Protein AF-A0A937MJ52-F1 (afdb_monomer)

Structure (mmCIF, N/CA/C/O backbone):
data_AF-A0A937MJ52-F1
#
_entry.id   AF-A0A937MJ52-F1
#
loop_
_atom_site.group_PDB
_atom_site.id
_atom_site.type_symbol
_atom_site.label_atom_id
_atom_site.label_alt_id
_atom_site.label_comp_id
_atom_site.label_asym_id
_atom_site.label_entity_id
_atom_site.label_seq_id
_atom_site.pdbx_PDB_ins_code
_atom_site.Cartn_x
_atom_site.Cartn_y
_atom_site.Cartn_z
_atom_site.occupancy
_at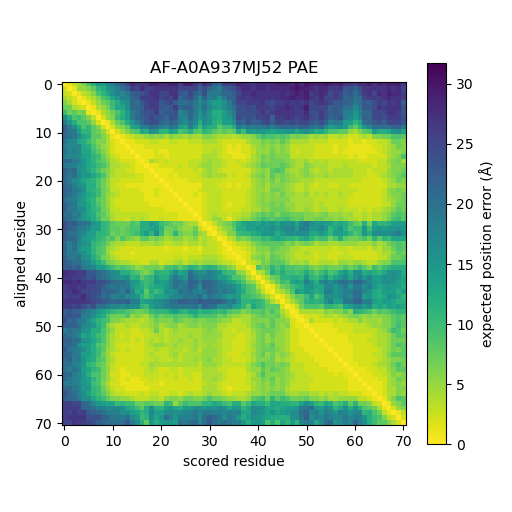om_site.B_iso_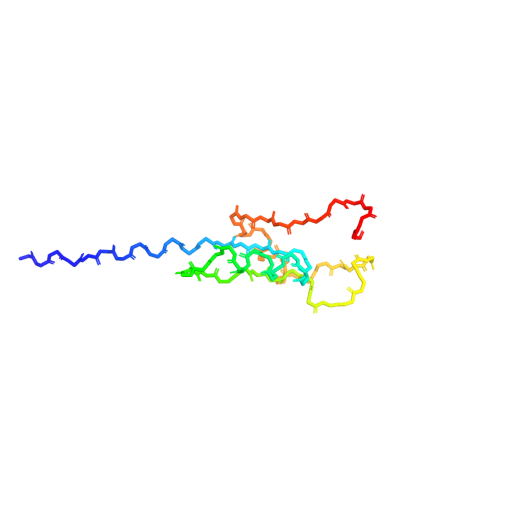or_equiv
_atom_site.auth_seq_id
_atom_site.auth_comp_id
_atom_site.auth_asym_id
_atom_site.auth_atom_id
_atom_site.pdbx_PDB_model_num
ATOM 1 N N . MET A 1 1 ? -14.702 -14.584 38.690 1.00 59.50 1 MET A N 1
ATOM 2 C CA . MET A 1 1 ? -14.262 -14.814 37.299 1.00 59.50 1 MET A CA 1
ATOM 3 C C . MET A 1 1 ? -14.217 -13.451 36.624 1.00 59.50 1 MET A C 1
ATOM 5 O O . MET A 1 1 ? -15.258 -12.947 36.232 1.00 59.50 1 MET A O 1
ATOM 9 N N . SER A 1 2 ? -13.058 -12.786 36.641 1.00 59.50 2 SER A N 1
ATOM 10 C CA . SER A 1 2 ? -12.903 -11.462 36.024 1.00 59.50 2 SER A CA 1
ATOM 11 C C . SER A 1 2 ? -12.781 -11.635 34.518 1.00 59.50 2 SER A C 1
ATOM 13 O O . SER A 1 2 ? -11.818 -12.229 34.041 1.00 59.50 2 SER A O 1
ATOM 15 N N . VAL A 1 3 ? -13.771 -11.149 33.778 1.00 59.25 3 VAL A N 1
ATOM 16 C CA . VAL A 1 3 ? -13.699 -11.046 32.322 1.00 59.25 3 VAL A CA 1
ATOM 17 C C . VAL A 1 3 ? -12.811 -9.853 31.983 1.00 59.25 3 VAL A C 1
ATOM 19 O O . VAL A 1 3 ? -13.172 -8.708 32.239 1.00 59.25 3 VAL A O 1
ATOM 22 N N . GLN A 1 4 ? -11.607 -10.120 31.479 1.00 56.62 4 GLN A N 1
ATOM 23 C CA . GLN A 1 4 ? -10.765 -9.062 30.931 1.00 56.62 4 GLN A CA 1
ATOM 24 C C . GLN A 1 4 ? -11.264 -8.721 29.523 1.00 56.62 4 GLN A C 1
ATOM 26 O O . GLN A 1 4 ? -11.526 -9.644 28.746 1.00 56.62 4 GLN A O 1
ATOM 31 N N . PRO A 1 5 ? -11.411 -7.432 29.178 1.00 59.69 5 PRO A N 1
ATOM 32 C CA . PRO A 1 5 ? -11.744 -7.044 27.820 1.00 59.69 5 PRO A CA 1
ATOM 33 C C . PRO A 1 5 ? -10.586 -7.443 26.901 1.00 59.69 5 PRO A C 1
ATOM 35 O O . PRO A 1 5 ? -9.442 -7.037 27.107 1.00 59.69 5 PRO A O 1
ATOM 38 N N . VAL A 1 6 ? -10.878 -8.254 25.886 1.00 60.50 6 VAL A N 1
ATOM 39 C CA . VAL A 1 6 ? -9.959 -8.455 24.765 1.00 60.50 6 VAL A CA 1
ATOM 40 C C . VAL A 1 6 ? -10.008 -7.169 23.951 1.00 60.50 6 VAL A C 1
ATOM 42 O O . VAL A 1 6 ? -11.011 -6.885 23.299 1.00 60.50 6 VAL A O 1
ATOM 45 N N . MET A 1 7 ? -8.954 -6.358 24.023 1.00 53.75 7 MET A N 1
ATOM 46 C CA . MET A 1 7 ? -8.783 -5.266 23.072 1.00 53.75 7 MET A CA 1
ATOM 47 C C . MET A 1 7 ? -8.464 -5.894 21.715 1.00 53.75 7 MET A C 1
ATOM 49 O O . MET A 1 7 ? -7.357 -6.384 21.501 1.00 53.75 7 MET A O 1
ATOM 53 N N . ALA A 1 8 ? -9.440 -5.923 20.811 1.00 50.75 8 ALA A N 1
ATOM 54 C CA . ALA A 1 8 ? -9.172 -6.169 19.404 1.00 50.75 8 ALA A CA 1
ATOM 55 C C . ALA A 1 8 ? -8.467 -4.925 18.848 1.00 50.75 8 ALA A C 1
ATOM 57 O O . ALA A 1 8 ? -9.102 -3.928 18.514 1.00 50.75 8 ALA A O 1
ATOM 58 N N . GLN A 1 9 ? -7.137 -4.951 18.815 1.00 57.06 9 GLN A N 1
ATOM 59 C CA . GLN A 1 9 ? -6.393 -4.122 17.876 1.00 57.06 9 GLN A CA 1
ATOM 60 C C . GLN A 1 9 ? -6.455 -4.861 16.543 1.00 57.06 9 GLN A C 1
ATOM 62 O O . GLN A 1 9 ? -5.680 -5.786 16.312 1.00 57.06 9 GLN A O 1
ATOM 67 N N . ASP A 1 10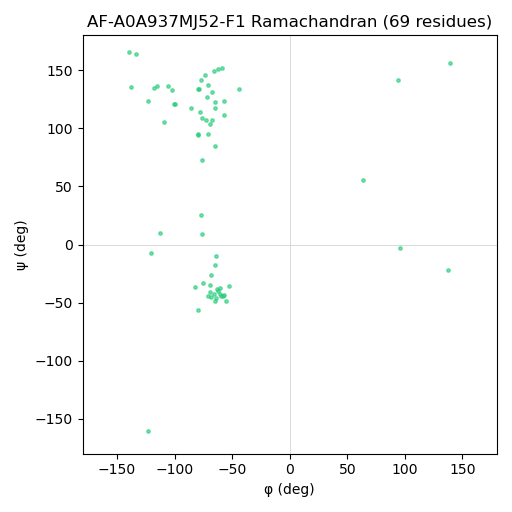 ? -7.434 -4.511 15.708 1.00 59.50 10 ASP A N 1
ATOM 68 C CA . ASP A 1 10 ? -7.461 -4.919 14.302 1.00 59.50 10 ASP A CA 1
ATOM 69 C C . ASP A 1 10 ? -6.268 -4.250 13.605 1.00 59.50 10 ASP A C 1
ATOM 71 O O . ASP A 1 10 ? -6.338 -3.136 13.081 1.00 59.50 10 ASP A O 1
ATOM 75 N N . ASP A 1 11 ? -5.114 -4.903 13.713 1.00 73.69 11 ASP A N 1
ATOM 76 C CA . ASP A 1 11 ? -3.845 -4.474 13.145 1.00 73.69 11 ASP A CA 1
ATOM 77 C C . ASP A 1 11 ? -3.870 -4.758 11.636 1.00 73.69 11 ASP A C 1
ATOM 79 O O . ASP A 1 11 ? -3.290 -5.727 11.155 1.00 73.69 11 ASP A O 1
ATOM 83 N N . ILE A 1 12 ? -4.639 -3.961 10.885 1.00 83.50 12 ILE A N 1
ATOM 84 C CA . ILE A 1 12 ? -4.762 -4.121 9.430 1.00 83.50 12 ILE A CA 1
ATOM 85 C C . ILE A 1 12 ? -3.395 -3.841 8.793 1.00 83.50 12 ILE A C 1
ATOM 87 O O . ILE A 1 12 ? -2.873 -2.722 8.853 1.00 83.50 12 ILE A O 1
ATOM 91 N N . SER A 1 13 ? -2.827 -4.854 8.138 1.00 88.75 13 SER A N 1
ATOM 92 C CA . SER A 1 13 ? -1.543 -4.788 7.447 1.00 88.75 13 SER A CA 1
ATOM 93 C C . SER A 1 13 ? -1.724 -4.125 6.083 1.00 88.75 13 SER A C 1
ATOM 95 O O . SER A 1 13 ? -2.084 -4.757 5.088 1.00 88.75 13 SER A O 1
ATOM 97 N N . VAL A 1 14 ? -1.477 -2.818 6.022 1.00 90.81 14 VAL A N 1
ATOM 98 C CA . VAL A 1 14 ? -1.631 -2.025 4.794 1.00 90.81 14 VAL A CA 1
ATOM 99 C C . VAL A 1 14 ? -0.275 -1.755 4.160 1.00 90.81 14 VAL A C 1
ATOM 101 O O . VAL A 1 14 ? 0.635 -1.311 4.849 1.00 90.81 14 VAL A O 1
ATOM 104 N N . VAL A 1 15 ? -0.123 -1.946 2.848 1.00 90.94 15 VAL A N 1
ATOM 105 C CA . VAL A 1 15 ? 1.094 -1.603 2.090 1.00 90.94 15 VAL A CA 1
ATOM 106 C C . VAL A 1 15 ? 0.799 -0.504 1.068 1.00 90.94 15 VAL A C 1
ATOM 108 O O . VAL A 1 15 ? -0.196 -0.570 0.359 1.00 90.94 15 VAL A O 1
ATOM 111 N N . ALA A 1 16 ? 1.681 0.489 0.951 1.00 91.06 16 ALA A N 1
ATOM 112 C CA . ALA A 1 16 ? 1.631 1.530 -0.078 1.00 91.06 16 ALA A CA 1
ATOM 113 C C . ALA A 1 16 ? 2.878 1.465 -0.972 1.00 91.06 16 ALA A C 1
ATOM 115 O O . ALA A 1 16 ? 3.995 1.342 -0.464 1.00 91.06 16 ALA A O 1
ATOM 116 N N . SER A 1 17 ? 2.716 1.558 -2.293 1.00 86.75 17 SER A N 1
ATOM 117 C CA . SER A 1 17 ? 3.811 1.406 -3.264 1.00 86.75 17 SER A CA 1
ATOM 118 C C . SER A 1 17 ? 4.884 2.500 -3.149 1.00 86.75 17 SER A C 1
ATOM 120 O O . SER A 1 17 ? 6.078 2.192 -3.094 1.00 86.75 17 SER A O 1
ATOM 122 N N . ILE A 1 18 ? 4.464 3.766 -3.036 1.00 85.56 18 ILE A N 1
ATOM 123 C CA . ILE A 1 18 ? 5.319 4.964 -3.066 1.00 85.56 18 ILE A CA 1
ATOM 124 C C . ILE A 1 18 ? 4.992 5.964 -1.944 1.00 85.56 18 ILE A C 1
ATOM 126 O O . ILE A 1 18 ? 3.927 5.924 -1.326 1.00 85.56 18 ILE A O 1
ATOM 130 N N . ARG A 1 19 ? 5.913 6.905 -1.680 1.00 86.25 19 ARG A N 1
ATOM 131 C CA . ARG A 1 19 ? 5.789 7.884 -0.578 1.00 86.25 19 ARG A CA 1
ATOM 132 C C 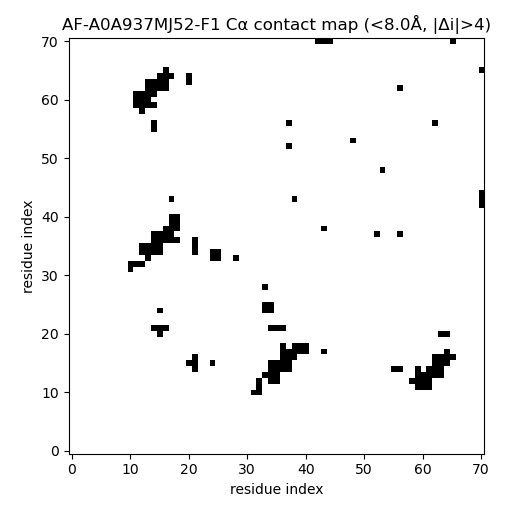. ARG A 1 19 ? 4.526 8.756 -0.639 1.00 86.25 19 ARG A C 1
ATOM 134 O O . ARG A 1 19 ? 3.906 8.897 0.411 1.00 86.25 19 ARG A O 1
ATOM 141 N N . PRO A 1 20 ? 4.116 9.321 -1.796 1.00 87.06 20 PRO A N 1
ATOM 142 C CA . PRO A 1 20 ? 2.883 10.109 -1.857 1.00 87.06 20 PRO A CA 1
ATOM 143 C C . PRO A 1 20 ? 1.660 9.316 -1.385 1.00 87.06 20 PRO A C 1
ATOM 145 O O . PRO A 1 20 ? 0.873 9.809 -0.583 1.00 87.06 20 PRO A O 1
ATOM 148 N N . LEU A 1 21 ? 1.553 8.055 -1.812 1.00 88.31 21 LEU A N 1
ATOM 149 C CA . LEU A 1 21 ? 0.446 7.175 -1.450 1.00 88.31 21 LEU A CA 1
ATOM 150 C C . LEU A 1 21 ? 0.491 6.775 0.026 1.00 88.31 21 LEU A C 1
ATOM 152 O O . LEU A 1 21 ? -0.529 6.810 0.703 1.00 88.31 21 LEU A O 1
ATOM 156 N N . HIS A 1 22 ? 1.683 6.486 0.550 1.00 89.06 22 HIS A N 1
ATOM 157 C CA . HIS A 1 22 ? 1.877 6.232 1.975 1.00 89.06 22 HIS A CA 1
ATOM 158 C C . HIS A 1 22 ? 1.368 7.392 2.839 1.00 89.06 22 HIS A C 1
ATOM 160 O O . HIS A 1 22 ? 0.635 7.154 3.792 1.00 89.06 22 HIS A O 1
ATOM 166 N N . SER A 1 23 ? 1.731 8.639 2.519 1.00 88.56 23 SER A N 1
ATOM 167 C CA . SER A 1 23 ? 1.291 9.806 3.296 1.00 88.56 23 SER A CA 1
ATOM 168 C C . SER A 1 23 ? -0.228 9.988 3.270 1.00 88.56 23 SER A C 1
ATOM 170 O O . SER A 1 23 ? -0.813 10.300 4.303 1.00 88.56 23 SER A O 1
ATOM 172 N N . LEU A 1 24 ? -0.871 9.758 2.120 1.00 89.88 24 LEU A N 1
ATOM 173 C CA . LEU A 1 24 ? -2.331 9.831 1.990 1.00 89.88 24 LEU A CA 1
ATOM 174 C C . LEU A 1 24 ? -3.026 8.755 2.828 1.00 89.88 24 LEU A C 1
ATOM 176 O O . LEU A 1 24 ? -3.936 9.055 3.594 1.00 89.88 24 LEU A O 1
ATOM 180 N N . VAL A 1 25 ? -2.566 7.509 2.721 1.00 89.44 25 VAL A N 1
ATOM 181 C CA . VAL A 1 25 ? -3.141 6.380 3.460 1.00 89.44 25 VAL A CA 1
ATOM 182 C C . VAL A 1 25 ? -2.920 6.552 4.965 1.00 89.44 25 VAL A C 1
ATOM 184 O O . VAL A 1 25 ? -3.851 6.376 5.743 1.00 89.44 25 VAL A O 1
ATOM 187 N N . ALA A 1 26 ? -1.729 6.990 5.384 1.00 89.44 26 ALA A N 1
ATOM 188 C CA . ALA A 1 26 ? -1.435 7.286 6.785 1.00 89.44 26 ALA A CA 1
ATOM 189 C C . ALA A 1 26 ? -2.335 8.398 7.348 1.00 89.44 26 ALA A C 1
ATOM 191 O O . ALA A 1 26 ? -2.767 8.315 8.494 1.00 89.44 26 ALA A O 1
ATOM 192 N N . ALA A 1 27 ? -2.651 9.418 6.542 1.00 89.19 27 ALA A N 1
ATOM 193 C CA . ALA A 1 27 ? -3.560 10.489 6.941 1.00 89.19 27 ALA A CA 1
ATOM 194 C C . ALA A 1 27 ? -5.014 10.017 7.102 1.00 89.19 27 ALA A C 1
ATOM 196 O O . ALA A 1 27 ? -5.750 10.628 7.867 1.00 89.19 27 ALA A O 1
ATOM 197 N N . VAL A 1 28 ? -5.431 8.949 6.415 1.00 87.69 28 VAL A N 1
ATOM 198 C CA . VAL A 1 28 ? -6.767 8.345 6.576 1.00 87.69 28 VAL A CA 1
ATOM 199 C C . VAL A 1 28 ? -6.809 7.393 7.772 1.00 87.69 28 VAL A C 1
ATOM 201 O O . VAL A 1 28 ? -7.801 7.356 8.492 1.00 87.69 28 VAL A O 1
ATOM 204 N N . MET A 1 29 ? -5.725 6.660 8.031 1.00 85.12 29 MET A N 1
ATOM 205 C CA . MET A 1 29 ? -5.625 5.681 9.123 1.00 85.12 29 MET A CA 1
ATOM 206 C C . MET A 1 29 ? -5.412 6.310 10.520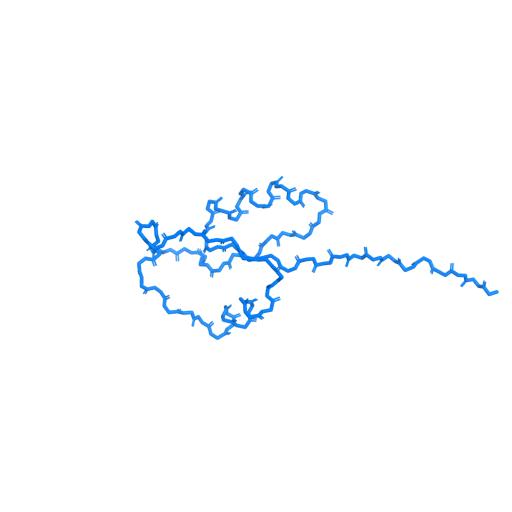 1.00 85.12 29 MET A C 1
ATOM 208 O O . MET A 1 29 ? -4.848 5.661 11.403 1.00 85.12 29 MET A O 1
ATOM 212 N N . GLN A 1 30 ? -5.832 7.561 10.764 1.00 69.12 30 GLN A N 1
ATOM 213 C CA . GLN A 1 30 ? -5.613 8.212 12.066 1.00 69.12 30 GLN A CA 1
ATOM 214 C C . GLN A 1 30 ? -6.220 7.396 13.218 1.00 69.12 30 GLN A C 1
ATOM 216 O O . GLN A 1 30 ? -7.414 7.110 13.225 1.00 69.12 30 GLN A O 1
ATOM 221 N N . GLY A 1 31 ? -5.385 7.046 14.203 1.00 63.72 31 GLY A N 1
ATOM 222 C CA . GLY A 1 31 ? -5.772 6.238 15.366 1.00 63.72 31 GLY A CA 1
ATOM 223 C C . GLY A 1 31 ? -5.481 4.735 15.247 1.00 63.72 31 GLY A C 1
ATOM 224 O O . GLY A 1 31 ? -5.686 4.022 16.226 1.00 63.72 31 GLY A O 1
ATOM 225 N N . GLY A 1 32 ? -4.975 4.262 14.100 1.00 71.31 32 GLY A N 1
ATOM 226 C CA . GLY A 1 32 ? -4.529 2.879 13.874 1.00 71.31 32 GLY A CA 1
ATOM 227 C C . GLY A 1 32 ? -3.065 2.777 13.425 1.00 71.31 32 GLY A C 1
ATOM 228 O O . GLY A 1 32 ? -2.267 3.698 13.620 1.00 71.31 32 GLY A O 1
ATOM 229 N N . ASN A 1 33 ? -2.696 1.648 12.814 1.00 73.12 33 ASN A N 1
ATOM 230 C CA . ASN A 1 33 ? -1.332 1.429 12.325 1.00 73.12 33 ASN A CA 1
ATOM 231 C C . ASN A 1 33 ? -1.022 2.231 11.064 1.00 73.12 33 ASN A C 1
ATOM 233 O O . ASN A 1 33 ? -1.873 2.440 10.206 1.00 73.12 33 ASN A O 1
ATOM 237 N N . SER A 1 34 ? 0.232 2.667 10.934 1.00 83.50 34 SER A N 1
ATOM 238 C CA . SER A 1 34 ? 0.696 3.339 9.719 1.00 83.50 34 SER A CA 1
ATOM 239 C C . SER A 1 34 ? 0.944 2.331 8.593 1.00 83.50 34 SER A C 1
ATOM 241 O O . SER A 1 34 ? 1.504 1.260 8.849 1.00 83.50 34 SER A O 1
ATOM 243 N N . PRO A 1 35 ? 0.613 2.675 7.337 1.00 88.88 35 PRO A N 1
ATOM 244 C CA . PRO A 1 35 ? 0.870 1.806 6.205 1.00 88.88 35 PRO A CA 1
ATOM 245 C C . PRO A 1 35 ? 2.366 1.552 6.018 1.00 88.88 35 PRO A C 1
ATOM 247 O O . PRO A 1 35 ? 3.247 2.358 6.302 1.00 88.88 35 PRO A O 1
ATOM 250 N N . HIS A 1 36 ? 2.666 0.396 5.467 1.00 89.44 36 HIS A N 1
ATOM 251 C CA . HIS A 1 36 ? 3.988 -0.060 5.125 1.00 89.44 36 HIS A CA 1
ATOM 252 C C . HIS A 1 36 ? 4.402 0.433 3.740 1.00 89.44 36 HIS A C 1
ATOM 254 O O . HIS A 1 36 ? 3.839 0.030 2.730 1.00 89.44 36 HIS A O 1
ATOM 260 N N . LEU A 1 37 ? 5.455 1.244 3.660 1.00 86.62 37 LEU A N 1
ATOM 261 C CA . LEU A 1 37 ? 6.005 1.648 2.367 1.00 86.62 37 LEU A CA 1
ATOM 262 C C . LEU A 1 37 ? 6.736 0.472 1.688 1.00 86.62 37 LEU A C 1
ATOM 264 O O . LEU A 1 37 ? 7.612 -0.166 2.294 1.00 86.62 37 LEU A O 1
ATOM 268 N N . LEU A 1 38 ? 6.370 0.182 0.436 1.00 83.00 38 LEU A N 1
ATOM 269 C CA . LEU A 1 38 ? 6.980 -0.852 -0.396 1.00 83.00 38 LEU A CA 1
ATOM 270 C C . LEU A 1 38 ? 8.293 -0.343 -0.988 1.00 83.00 38 LEU A C 1
ATOM 272 O O . LEU A 1 38 ? 9.333 -0.939 -0.720 1.00 83.00 38 LEU A O 1
ATOM 276 N N . VAL A 1 39 ? 8.289 0.783 -1.710 1.00 78.38 39 VAL A N 1
ATOM 277 C CA . VAL A 1 39 ? 9.496 1.387 -2.292 1.00 78.38 39 VAL A CA 1
ATOM 278 C C . VAL A 1 39 ? 9.848 2.677 -1.554 1.00 78.38 39 VAL A C 1
ATOM 280 O O . VAL A 1 39 ? 9.240 3.730 -1.729 1.00 78.38 39 VAL A O 1
ATOM 283 N N . ALA A 1 40 ? 10.890 2.607 -0.725 1.00 59.62 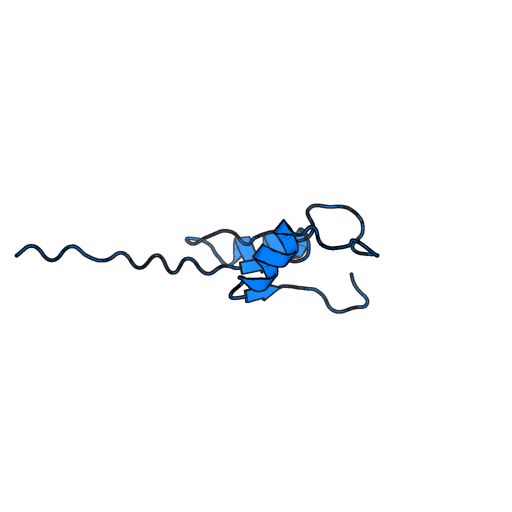40 ALA A N 1
ATOM 284 C CA . ALA A 1 40 ? 11.329 3.723 0.109 1.00 59.62 40 ALA A CA 1
ATOM 285 C C . ALA A 1 40 ? 12.092 4.831 -0.645 1.00 59.62 40 ALA A C 1
ATOM 287 O O . ALA A 1 40 ? 12.612 5.734 -0.008 1.00 59.62 40 ALA A O 1
ATOM 288 N N . GLY A 1 41 ? 12.162 4.834 -1.978 1.00 52.41 41 GLY A N 1
ATOM 289 C CA . GLY A 1 41 ? 12.828 5.884 -2.764 1.00 52.41 41 GLY A CA 1
ATOM 290 C C . GLY A 1 41 ? 13.637 5.342 -3.938 1.00 52.41 41 GLY A C 1
ATOM 291 O O . GLY A 1 41 ? 14.065 4.191 -3.907 1.00 52.41 41 GLY A O 1
ATOM 292 N N . GLY A 1 42 ? 13.848 6.183 -4.953 1.00 52.78 42 GLY A N 1
ATOM 293 C CA . GLY A 1 42 ? 14.345 5.832 -6.290 1.00 52.78 42 GLY A CA 1
ATOM 294 C C . GLY A 1 42 ? 13.184 5.597 -7.255 1.00 52.78 42 GLY A C 1
ATOM 295 O O . GLY A 1 42 ? 12.165 5.062 -6.827 1.00 52.78 42 GLY A O 1
ATOM 296 N N . SER A 1 43 ? 13.340 6.044 -8.507 1.00 53.56 43 SER A N 1
ATOM 297 C CA . SER A 1 43 ? 12.305 5.966 -9.547 1.00 53.56 43 SER A CA 1
ATOM 298 C C . SER A 1 43 ? 11.617 4.589 -9.545 1.00 53.56 43 SER A C 1
ATOM 300 O O . SER A 1 43 ? 12.325 3.582 -9.440 1.00 53.56 43 SER A O 1
ATOM 302 N N . PRO A 1 44 ? 10.276 4.532 -9.617 1.00 56.56 44 PRO A N 1
ATOM 303 C CA . PRO A 1 44 ? 9.519 3.278 -9.647 1.00 56.56 44 PRO A CA 1
ATOM 304 C C . PRO A 1 44 ? 9.808 2.423 -10.898 1.00 56.56 44 PRO A C 1
ATOM 306 O O . PRO A 1 44 ? 9.530 1.223 -10.911 1.00 56.56 44 PRO A O 1
ATOM 309 N N . HIS A 1 45 ? 10.523 2.989 -11.875 1.00 60.59 45 HIS A N 1
ATOM 310 C CA . HIS A 1 45 ? 11.013 2.270 -13.038 1.00 60.59 45 HIS A CA 1
ATOM 311 C C . HIS A 1 45 ? 12.088 1.244 -12.621 1.00 60.59 45 HIS A C 1
ATOM 313 O O . HIS A 1 45 ? 13.225 1.586 -12.290 1.00 60.59 45 HIS A O 1
ATOM 319 N N . ALA A 1 46 ? 11.701 -0.034 -12.664 1.00 54.31 46 ALA A N 1
ATOM 320 C CA . ALA A 1 46 ? 12.540 -1.232 -12.562 1.00 54.31 46 ALA A CA 1
ATOM 321 C C . ALA A 1 46 ? 13.290 -1.461 -11.230 1.00 54.31 46 ALA A C 1
ATOM 323 O O . ALA A 1 46 ? 14.498 -1.711 -11.212 1.00 54.31 46 ALA A O 1
ATOM 324 N N . LYS A 1 47 ? 12.574 -1.489 -10.098 1.00 60.47 47 LYS A N 1
ATOM 325 C CA . LYS A 1 47 ? 13.108 -2.086 -8.859 1.00 60.47 47 LYS A CA 1
ATOM 326 C C . LYS A 1 47 ? 12.570 -3.489 -8.625 1.00 60.47 47 LYS A C 1
ATOM 328 O O . LYS A 1 47 ? 11.374 -3.687 -8.452 1.00 60.47 47 LYS A O 1
ATOM 333 N N . SER A 1 48 ? 13.481 -4.457 -8.546 1.00 71.06 48 SER A N 1
ATOM 334 C CA . SER A 1 48 ? 13.151 -5.807 -8.088 1.00 71.06 48 SER A CA 1
ATOM 335 C C . SER A 1 48 ? 12.857 -5.798 -6.583 1.00 71.06 48 SER A C 1
ATOM 337 O O . SER A 1 48 ? 13.561 -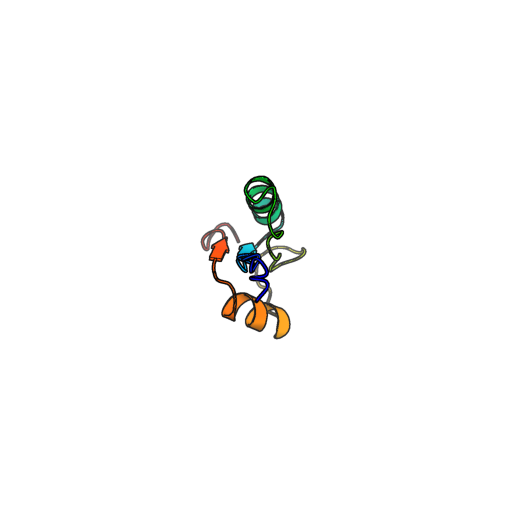5.140 -5.808 1.00 71.06 48 SER A O 1
ATOM 339 N N . LEU A 1 49 ? 11.809 -6.507 -6.161 1.00 77.56 49 LEU A N 1
ATOM 340 C CA . LEU A 1 49 ? 11.421 -6.592 -4.753 1.00 77.56 49 LEU A CA 1
ATOM 341 C C . LEU A 1 49 ? 12.477 -7.362 -3.955 1.00 77.56 49 LEU A C 1
ATOM 343 O O . LEU A 1 49 ? 12.854 -8.481 -4.299 1.00 77.56 49 LEU A O 1
ATOM 347 N N . ARG A 1 50 ? 12.906 -6.803 -2.820 1.00 84.25 50 ARG A N 1
ATOM 348 C CA . ARG A 1 50 ? 13.691 -7.558 -1.834 1.00 84.25 50 ARG A CA 1
ATOM 349 C C . ARG A 1 50 ? 12.808 -8.665 -1.237 1.00 84.25 50 ARG A C 1
ATOM 351 O O . ARG A 1 50 ? 11.614 -8.429 -1.037 1.00 84.25 50 ARG A O 1
ATOM 358 N N . PRO A 1 51 ? 13.366 -9.818 -0.826 1.00 83.94 51 PRO A N 1
ATOM 359 C CA . PRO A 1 51 ? 12.584 -10.897 -0.213 1.00 83.94 51 PRO A CA 1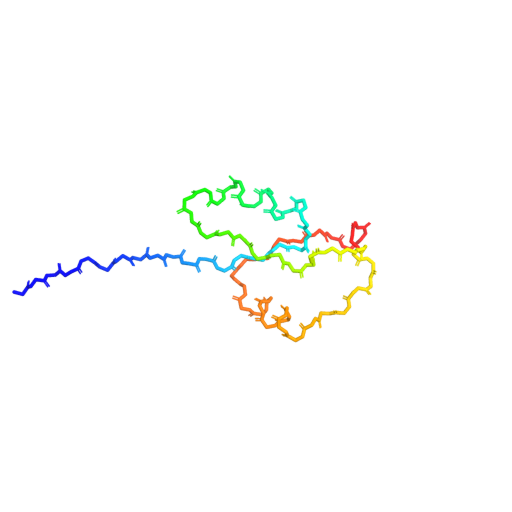
ATOM 360 C C . PRO A 1 51 ? 11.716 -10.451 0.975 1.00 83.94 51 PRO A C 1
ATOM 362 O O . PRO A 1 51 ? 10.587 -10.907 1.136 1.00 83.94 51 PRO A O 1
ATOM 365 N N . SER A 1 52 ? 12.197 -9.503 1.786 1.00 86.12 52 SER A N 1
ATOM 366 C CA . SER A 1 52 ? 11.423 -8.931 2.896 1.00 86.12 52 SER A CA 1
ATOM 367 C C . SER A 1 52 ? 10.242 -8.069 2.438 1.00 86.12 52 SER A C 1
ATOM 369 O O . SER A 1 52 ? 9.197 -8.076 3.084 1.00 86.12 52 SER A O 1
ATOM 371 N N . GLN A 1 53 ? 10.379 -7.350 1.322 1.00 85.75 53 GLN A N 1
ATOM 372 C CA . GLN A 1 53 ? 9.297 -6.568 0.720 1.00 85.75 53 GLN A CA 1
ATOM 373 C C . GLN A 1 53 ? 8.246 -7.490 0.104 1.00 85.75 53 GLN A C 1
ATOM 375 O O . GLN A 1 53 ? 7.065 -7.302 0.369 1.00 85.75 53 GLN A O 1
ATOM 380 N N . ALA A 1 54 ? 8.670 -8.529 -0.621 1.00 86.69 54 ALA A N 1
ATOM 381 C CA . ALA A 1 54 ? 7.770 -9.543 -1.168 1.00 86.69 54 ALA A CA 1
ATOM 382 C C . ALA A 1 54 ? 6.992 -10.273 -0.060 1.00 86.69 54 ALA A C 1
ATOM 384 O O . ALA A 1 54 ? 5.781 -10.445 -0.157 1.00 86.69 54 ALA A O 1
ATOM 385 N N . LYS A 1 55 ? 7.662 -10.625 1.046 1.00 88.25 55 LYS A N 1
ATOM 386 C CA . LYS A 1 55 ? 7.017 -11.243 2.213 1.00 88.25 55 LYS A CA 1
ATOM 387 C C . LYS A 1 55 ? 5.989 -10.326 2.881 1.00 88.25 55 LYS A C 1
ATOM 389 O O . LYS A 1 55 ? 4.963 -10.818 3.333 1.00 88.25 55 LYS A O 1
ATOM 394 N N . ARG A 1 56 ? 6.258 -9.017 2.964 1.00 87.44 56 ARG A N 1
ATOM 395 C CA . ARG A 1 56 ? 5.296 -8.029 3.488 1.00 87.44 56 ARG A CA 1
ATOM 396 C C . ARG A 1 56 ? 4.107 -7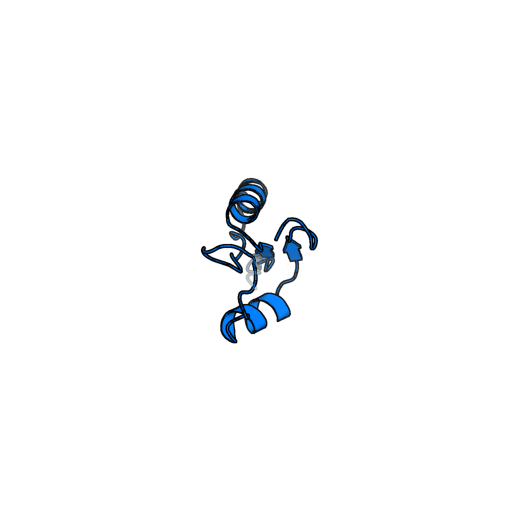.868 2.553 1.00 87.44 56 ARG A C 1
ATOM 398 O O . ARG A 1 56 ? 2.982 -7.917 3.019 1.00 87.44 56 ARG A O 1
ATOM 405 N N . LEU A 1 57 ? 4.360 -7.754 1.253 1.00 86.19 57 LEU A N 1
ATOM 406 C CA . LEU A 1 57 ? 3.315 -7.655 0.239 1.00 86.19 57 LEU A CA 1
ATOM 407 C C . LEU A 1 57 ? 2.395 -8.885 0.251 1.00 86.19 57 LEU A C 1
ATOM 409 O O . LEU A 1 57 ? 1.183 -8.746 0.249 1.00 86.19 57 LEU A O 1
ATOM 413 N N . SER A 1 58 ? 2.969 -10.085 0.354 1.00 88.50 58 SER A N 1
ATOM 414 C CA . SER A 1 58 ? 2.221 -11.346 0.449 1.00 88.50 58 SER A CA 1
ATOM 415 C C . SER A 1 58 ? 1.370 -11.480 1.719 1.00 88.50 58 SER A C 1
ATOM 417 O O . SER A 1 58 ? 0.526 -12.368 1.774 1.00 88.50 58 SER A O 1
ATOM 419 N N . ARG A 1 59 ? 1.635 -10.677 2.753 1.00 90.62 59 ARG A N 1
ATOM 420 C CA . ARG A 1 59 ? 0.932 -10.691 4.045 1.00 90.62 59 ARG A CA 1
ATOM 421 C C . ARG A 1 59 ? 0.122 -9.413 4.275 1.00 90.62 59 ARG A C 1
ATOM 423 O O . ARG A 1 59 ? -0.269 -9.147 5.406 1.00 90.62 59 ARG A O 1
ATOM 430 N N . ALA A 1 60 ? -0.021 -8.576 3.254 1.00 89.69 60 ALA A N 1
ATOM 431 C CA . ALA A 1 60 ? -0.809 -7.362 3.346 1.00 89.69 60 ALA A CA 1
ATOM 432 C C . ALA A 1 60 ? -2.288 -7.712 3.189 1.00 89.69 60 ALA A C 1
ATOM 434 O O . ALA A 1 60 ? -2.652 -8.438 2.265 1.00 89.69 60 ALA A O 1
ATOM 435 N N . ASP A 1 61 ? -3.120 -7.157 4.059 1.00 90.88 61 ASP A N 1
ATOM 436 C CA . ASP A 1 61 ? -4.574 -7.223 3.932 1.00 90.88 61 ASP A CA 1
ATOM 437 C C . ASP A 1 61 ? -5.053 -6.256 2.841 1.00 90.88 61 ASP A C 1
ATOM 439 O O . ASP A 1 61 ? -6.009 -6.533 2.119 1.00 90.88 61 ASP A O 1
ATOM 443 N N . VAL A 1 62 ? -4.355 -5.121 2.687 1.00 90.00 62 VAL A N 1
ATOM 444 C CA . VAL A 1 62 ? -4.656 -4.092 1.684 1.00 90.00 62 VAL A CA 1
ATOM 445 C C . VAL A 1 62 ? -3.370 -3.580 1.043 1.00 90.00 62 VAL A C 1
ATOM 447 O O . VAL A 1 62 ? -2.397 -3.265 1.730 1.00 90.00 62 VAL A O 1
ATOM 450 N N . VAL A 1 63 ? -3.377 -3.434 -0.283 1.00 89.50 63 VAL A N 1
ATOM 451 C CA . VAL A 1 63 ? -2.270 -2.839 -1.040 1.00 89.50 63 VAL A CA 1
ATOM 452 C C . VAL A 1 63 ? -2.781 -1.648 -1.840 1.00 89.50 63 VAL A C 1
ATOM 454 O O . VAL A 1 63 ? -3.678 -1.781 -2.666 1.00 89.50 63 VAL A O 1
ATOM 457 N N . PHE A 1 64 ? -2.166 -0.491 -1.625 1.00 88.81 64 PHE A N 1
ATOM 458 C CA . PHE A 1 64 ? -2.346 0.708 -2.428 1.00 88.81 64 PHE A CA 1
ATOM 459 C C . PHE A 1 64 ? -1.171 0.828 -3.407 1.00 88.81 64 PHE A C 1
ATOM 461 O O . PHE A 1 64 ? -0.014 0.911 -2.984 1.00 88.81 64 PHE A O 1
ATOM 468 N N . TRP A 1 65 ? -1.456 0.854 -4.708 1.00 87.00 65 TRP A N 1
ATOM 469 C CA . TRP A 1 65 ? -0.464 1.056 -5.771 1.00 87.00 65 TRP A CA 1
ATOM 470 C C . TRP A 1 65 ? -1.009 1.971 -6.872 1.00 87.00 65 TRP A C 1
ATOM 472 O O . TRP A 1 65 ? -2.218 2.205 -6.940 1.00 87.00 65 TRP A O 1
ATOM 482 N N . ILE A 1 66 ? -0.136 2.479 -7.745 1.00 80.94 66 ILE A N 1
ATOM 483 C CA . ILE A 1 66 ? -0.540 3.227 -8.942 1.00 80.94 66 ILE A CA 1
ATOM 484 C C . ILE A 1 66 ? -0.341 2.341 -10.182 1.00 80.94 66 ILE A C 1
ATOM 486 O O . ILE A 1 66 ? 0.641 1.611 -10.278 1.00 80.94 66 ILE A O 1
ATOM 490 N N . GLY A 1 67 ? -1.306 2.338 -11.108 1.00 67.62 67 GLY A N 1
ATOM 491 C CA . GLY A 1 67 ? -1.295 1.466 -12.290 1.00 67.62 67 GLY A CA 1
ATOM 492 C C . GLY A 1 67 ? -0.070 1.650 -13.200 1.00 67.62 67 GLY A C 1
ATOM 493 O O . GLY A 1 67 ? 0.506 2.737 -13.281 1.00 67.62 67 GLY A O 1
ATOM 494 N N . GLY A 1 68 ? 0.299 0.574 -13.908 1.00 60.91 68 GLY A N 1
ATOM 495 C CA . GLY A 1 68 ? 1.445 0.537 -14.824 1.00 60.91 68 GLY A CA 1
ATOM 496 C C . GLY A 1 68 ? 1.331 1.605 -15.911 1.00 60.91 68 GLY A C 1
ATOM 497 O O . GLY A 1 68 ? 0.441 1.545 -16.756 1.00 60.91 68 GLY A O 1
ATOM 498 N N . GLY A 1 69 ? 2.208 2.602 -15.846 1.00 55.97 69 GLY A N 1
ATOM 499 C CA . GLY A 1 69 ? 2.141 3.837 -16.634 1.00 55.97 69 GLY A CA 1
ATOM 500 C C . GLY A 1 69 ? 2.468 5.084 -15.809 1.00 55.97 69 GLY A C 1
ATOM 501 O O . GLY A 1 69 ? 2.876 6.096 -16.369 1.00 55.97 69 GLY A O 1
ATOM 502 N N . LEU A 1 70 ? 2.332 4.997 -14.482 1.00 54.81 70 LEU A N 1
ATOM 503 C CA . LEU A 1 70 ? 2.698 6.054 -13.530 1.00 54.81 70 LEU A CA 1
ATOM 504 C C . LEU A 1 70 ? 3.766 5.605 -12.509 1.00 54.81 70 LEU A C 1
ATOM 506 O O . LEU A 1 70 ? 4.279 6.436 -11.757 1.00 54.81 70 LEU A O 1
ATOM 510 N N . GLU A 1 71 ? 4.107 4.312 -12.511 1.00 55.41 71 GLU A N 1
ATOM 511 C CA . GLU A 1 71 ? 5.203 3.677 -11.766 1.00 55.41 71 GLU A CA 1
ATOM 512 C C . GLU A 1 71 ? 6.226 3.051 -12.721 1.00 55.41 71 GLU A C 1
ATOM 514 O O . GLU A 1 71 ? 5.792 2.397 -13.697 1.00 55.41 71 GLU A O 1
#

Sequence (71 aa):
MSVQPVMAQDDISVVASIRPLHSLVAAVMQGGNSPHLLVAGGSPHAKSLRPSQAKRLSRADVVFWIGGGLE

Foldseek 3Di:
DDDDDDPPQVQQAEEEADDVRQVVVQVVQPPHDRYHYLDPDDPPPDDDGDPVSVVSVVVHPYYHYDDDPRD

Nearest PDB structures (foldseek):
  3cx3-assembly1_A  TM=7.966E-01  e=3.606E-02  Streptococcus pneumoniae R6
  5jg7-assembly1_A  TM=6.408E-01  e=1.393E-02  Salmonella enterica subsp. enterica serovar Typhimurium str. LT2
  3hjt-assembly1_A  TM=8.529E-01  e=2.109E-01  Streptococcus agalactiae
  4h0f-assembly2_B  TM=8.457E-01  e=2.416E-01  Streptococcus agalactiae 2603V/R
  1rlj-assembly1_A  TM=3.367E-01  e=2.604E+00  Bacillus subtilis

Radius of gyration: 15.42 Å; Cα contacts (8 Å, |Δi|>4): 80; chains: 1; bounding box: 29×25×54 Å

Secondary structure (DSSP, 8-state):
-------------EEESSHHHHHHHHHHSTTSPPPEES--SS-STTPPPPHHHHHHHTT-SEEE---TT--

pLDDT: mean 76.09, std 14.1, range [50.75, 91.06]

Solvent-accessible surface area (backbone atoms only — not comparable to full-atom values): 4588 Å² total; per-residue (Å²): 136,86,81,75,82,81,77,80,74,83,75,69,40,34,33,14,44,39,65,74,54,27,54,54,52,35,68,69,36,71,95,62,68,71,48,41,68,62,46,91,69,75,73,63,70,85,71,82,75,50,72,70,48,49,54,48,61,76,63,36,79,41,76,50,74,71,64,90,84,81,72

Mean predicted aligned error: 9.53 Å